Protein AF-A0A1C6BET8-F1 (afdb_monomer_lite)

pLDDT: mean 90.06, std 10.6, range [45.0, 97.56]

Sequence (159 aa):
MCEKAQINKSTFYAHYQDIYHLSDTLETEVVVSIMENLTHPERVLEDTAFFSRELFMGFLAKDSLIGILFSGSRSKCLVQKIEVALKELVFRAYPQYREDKDINIMLTYILYGCYYAFYENRKYGDVPVLSSITELTGKTAQAALKMIKKLKAPQCTQH

Secondary structure (DSSP, 8-state):
-HHHHT--HHHHHHH-SSHHHHHHHHHHHHHHHHHHT-S-GGGGTTSHHHHHHHHHHHHHTTHHHHHHHT-GGGHHHHHHHHHHHHHHHHHHH-GGGTT-HHHHHHHHHHHHHHHHHHHHHGGG-HHHHHHHHHHHHHHHHHHHHHHHHHHHS------

Structure (mmCIF, N/CA/C/O backbone):
data_AF-A0A1C6BET8-F1
#
_entry.id   AF-A0A1C6BET8-F1
#
loop_
_atom_site.group_PDB
_atom_site.id
_atom_site.type_symbol
_atom_site.label_atom_id
_atom_site.label_alt_id
_atom_site.label_comp_id
_atom_site.label_asym_id
_atom_site.label_entity_id
_atom_site.label_seq_id
_atom_site.pdbx_PDB_ins_code
_atom_site.Cartn_x
_atom_site.Cartn_y
_atom_site.Cartn_z
_atom_site.occupancy
_atom_site.B_iso_or_equiv
_atom_site.auth_seq_id
_atom_site.auth_comp_id
_atom_site.auth_asym_id
_atom_site.auth_atom_id
_atom_site.pdbx_PDB_model_num
ATOM 1 N N . MET A 1 1 ? -20.491 -0.021 24.750 1.00 59.00 1 MET A N 1
ATOM 2 C CA . MET A 1 1 ? -20.429 0.024 23.271 1.00 59.00 1 MET A CA 1
ATOM 3 C C . MET A 1 1 ? -21.747 -0.428 22.646 1.00 59.00 1 MET A C 1
ATOM 5 O O . MET A 1 1 ? -22.354 0.381 21.964 1.00 59.00 1 MET A O 1
ATOM 9 N N . CYS A 1 2 ? -22.244 -1.636 22.944 1.00 61.03 2 CYS A N 1
ATOM 10 C CA . CYS A 1 2 ? -23.505 -2.160 22.391 1.00 61.03 2 CYS A CA 1
ATOM 11 C C . CYS A 1 2 ? -24.744 -1.286 22.692 1.00 61.03 2 CYS A C 1
ATOM 13 O O . CYS A 1 2 ? -25.551 -1.064 21.800 1.00 61.03 2 CYS A O 1
ATOM 15 N N . GLU A 1 3 ? -24.849 -0.696 23.892 1.00 60.06 3 GLU A N 1
ATOM 16 C CA . GLU A 1 3 ? -25.926 0.260 24.234 1.00 60.06 3 GLU A CA 1
ATOM 17 C C . GLU A 1 3 ? -25.898 1.540 23.388 1.00 60.06 3 GLU A C 1
ATOM 19 O O . GLU A 1 3 ? -26.946 2.045 23.004 1.00 60.06 3 GLU A O 1
ATOM 24 N N . LYS A 1 4 ? -24.701 2.048 23.056 1.00 69.75 4 LYS A N 1
ATOM 25 C CA . LYS A 1 4 ? -24.540 3.236 22.199 1.00 69.75 4 LYS A CA 1
ATOM 26 C C . LYS A 1 4 ? -24.783 2.921 20.720 1.00 69.75 4 LYS A C 1
ATOM 28 O O . LYS A 1 4 ? -25.219 3.797 19.989 1.00 69.75 4 LYS A O 1
ATOM 33 N N . ALA A 1 5 ? -24.505 1.687 20.299 1.00 66.44 5 ALA A N 1
ATOM 34 C CA . ALA A 1 5 ? -24.747 1.203 18.941 1.00 66.44 5 ALA A CA 1
ATOM 35 C C . ALA A 1 5 ? -26.179 0.671 18.727 1.00 66.44 5 ALA A C 1
ATOM 37 O O . ALA A 1 5 ? -26.511 0.289 17.614 1.00 66.44 5 ALA A O 1
ATOM 38 N N . GLN A 1 6 ? -27.010 0.619 19.779 1.00 68.75 6 GLN A N 1
ATOM 39 C CA . GLN A 1 6 ? -28.338 -0.015 19.782 1.00 68.75 6 GLN A CA 1
ATOM 40 C C . GLN A 1 6 ? -28.352 -1.471 19.269 1.00 68.75 6 GLN A C 1
ATOM 42 O O . GLN A 1 6 ? -29.320 -1.921 18.664 1.00 68.75 6 GLN A O 1
ATOM 47 N N . ILE A 1 7 ? -27.290 -2.238 19.545 1.00 69.31 7 ILE A N 1
ATOM 48 C CA . ILE A 1 7 ? -27.173 -3.656 19.163 1.00 69.31 7 ILE A CA 1
ATOM 49 C C . ILE A 1 7 ? -27.271 -4.525 20.422 1.00 69.31 7 ILE A C 1
ATOM 51 O O . ILE A 1 7 ? -26.638 -4.236 21.440 1.00 69.31 7 ILE A O 1
ATOM 55 N N . ASN A 1 8 ? -28.045 -5.614 20.374 1.00 74.00 8 ASN A N 1
ATOM 56 C CA . ASN A 1 8 ? -28.107 -6.586 21.469 1.00 74.00 8 ASN A CA 1
ATOM 57 C C . ASN A 1 8 ? -26.754 -7.317 21.614 1.00 74.00 8 ASN A C 1
ATOM 59 O O . ASN A 1 8 ? -26.137 -7.695 20.620 1.00 74.00 8 ASN A O 1
ATOM 63 N N . LYS A 1 9 ? -26.299 -7.566 22.851 1.00 71.69 9 LYS A N 1
ATOM 64 C CA . LYS A 1 9 ? -25.068 -8.332 23.129 1.00 71.69 9 LYS A CA 1
ATOM 65 C C . LYS A 1 9 ? -25.054 -9.701 22.436 1.00 71.69 9 LYS A C 1
ATOM 67 O O . LYS A 1 9 ? -24.008 -10.111 21.955 1.00 71.69 9 LYS A O 1
ATOM 72 N N . SER A 1 10 ? -26.198 -10.380 22.359 1.00 75.06 10 SER A N 1
ATOM 73 C CA . SER A 1 10 ? -26.326 -11.667 21.656 1.00 75.06 10 SER A CA 1
ATOM 74 C C . SER A 1 10 ? -26.044 -11.544 20.155 1.00 75.06 10 SER A C 1
ATOM 76 O O . SER A 1 10 ? -25.316 -12.364 19.609 1.00 75.06 10 SER A O 1
ATOM 78 N N . THR A 1 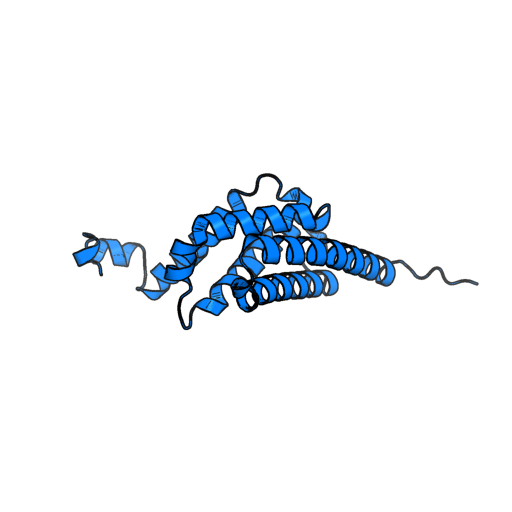11 ? -26.528 -10.482 19.506 1.00 75.62 11 THR A N 1
ATOM 79 C CA . THR A 1 11 ? -26.217 -10.173 18.102 1.00 75.62 11 THR A CA 1
ATOM 80 C C . THR A 1 11 ? -24.744 -9.810 17.918 1.00 75.62 11 THR A C 1
ATOM 82 O O . THR A 1 11 ? -24.124 -10.256 16.964 1.00 75.62 11 THR A O 1
ATOM 85 N N . PHE A 1 12 ? -24.151 -9.050 18.844 1.00 79.12 12 PHE A N 1
ATOM 86 C CA . PHE A 1 12 ? -22.725 -8.717 18.786 1.00 79.12 12 PHE A CA 1
ATOM 87 C C . PHE A 1 12 ? -21.845 -9.974 18.846 1.00 79.12 12 PHE A C 1
ATOM 89 O O . PHE A 1 12 ? -21.022 -10.185 17.960 1.00 79.12 12 PHE A O 1
ATOM 96 N N . TYR A 1 13 ? -22.060 -10.838 19.843 1.00 81.19 13 TYR A N 1
ATOM 97 C CA . TYR A 1 13 ? -21.250 -12.045 20.033 1.00 81.19 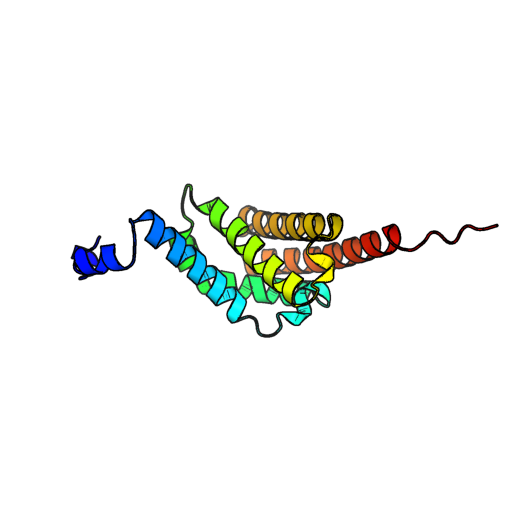13 TYR A CA 1
ATOM 98 C C . TYR A 1 13 ? -21.556 -13.174 19.039 1.00 81.19 13 TYR A C 1
ATOM 100 O O . TYR A 1 13 ? -20.777 -14.116 18.936 1.00 81.19 13 TYR A O 1
ATOM 108 N N . ALA A 1 14 ? -22.648 -13.077 18.274 1.00 82.00 14 ALA A N 1
ATOM 109 C CA . ALA A 1 14 ? -22.888 -13.961 17.135 1.00 82.00 14 ALA A CA 1
ATOM 110 C C . ALA A 1 14 ? -21.922 -13.691 15.965 1.00 82.00 14 ALA A C 1
ATOM 112 O O . ALA A 1 14 ? -21.656 -14.597 15.180 1.00 82.00 14 ALA A O 1
ATOM 113 N N . HIS A 1 15 ? -21.397 -12.465 15.851 1.00 80.56 15 HIS A N 1
ATOM 114 C CA . HIS A 1 15 ? -20.554 -12.038 14.728 1.00 80.56 15 HIS A CA 1
ATOM 115 C C . HIS A 1 15 ? -19.118 -11.684 15.133 1.00 80.56 15 HIS A C 1
ATOM 117 O O . HIS A 1 15 ? -18.205 -11.817 14.321 1.00 80.56 15 HIS A O 1
ATOM 123 N N . TYR A 1 16 ? -18.893 -11.267 16.381 1.00 87.38 16 TYR A N 1
ATOM 124 C CA . TYR A 1 16 ? -17.584 -10.838 16.862 1.00 87.38 16 TYR A CA 1
ATOM 125 C C . TYR A 1 16 ? -17.249 -11.497 18.192 1.00 87.38 16 TYR A C 1
ATOM 127 O O . TYR A 1 16 ? -18.021 -11.421 19.145 1.00 87.38 16 TYR A O 1
ATOM 135 N N . GLN A 1 17 ? -16.068 -12.114 18.266 1.00 86.00 17 GLN A N 1
ATOM 136 C CA . GLN A 1 17 ? -15.598 -12.749 19.499 1.00 86.00 17 GLN A CA 1
ATOM 137 C C . GLN A 1 17 ? -15.436 -11.721 20.625 1.00 86.00 17 GLN A C 1
ATOM 139 O O . GLN A 1 17 ? -15.841 -11.965 21.760 1.00 86.00 17 GLN A O 1
ATOM 144 N N . ASP A 1 18 ? -14.888 -10.552 20.296 1.00 86.75 18 ASP A N 1
ATOM 145 C CA . ASP A 1 18 ? -14.719 -9.428 21.205 1.00 86.75 18 ASP A CA 1
ATOM 146 C C . ASP A 1 18 ? -14.570 -8.098 20.436 1.00 86.75 18 ASP A C 1
ATOM 148 O O . ASP A 1 18 ? -14.761 -8.012 19.218 1.00 86.75 18 ASP A O 1
ATOM 152 N N . ILE A 1 19 ? -14.238 -7.035 21.171 1.00 84.38 19 ILE A N 1
ATOM 153 C CA . ILE A 1 19 ? -13.996 -5.704 20.610 1.00 84.38 19 ILE A CA 1
ATOM 154 C C . ILE A 1 19 ? -12.782 -5.652 19.676 1.00 84.38 19 ILE A C 1
ATOM 156 O O . ILE A 1 19 ? -12.784 -4.878 18.723 1.00 84.38 19 ILE A O 1
ATOM 160 N N . TYR A 1 20 ? -11.762 -6.472 19.922 1.00 86.56 20 TYR A N 1
ATOM 161 C CA . TYR A 1 20 ? -10.553 -6.505 19.108 1.00 86.56 20 TYR A CA 1
ATOM 162 C C . TYR A 1 20 ? -10.813 -7.208 17.779 1.00 86.56 20 TYR A C 1
ATOM 164 O O . TYR A 1 20 ? -10.336 -6.738 16.752 1.00 86.56 20 TYR A O 1
ATOM 172 N N . HIS A 1 21 ? -11.629 -8.264 17.780 1.00 88.94 21 HIS A N 1
ATOM 173 C CA . HIS A 1 21 ? -12.096 -8.926 16.568 1.00 88.94 21 HIS A CA 1
ATOM 174 C C . HIS A 1 21 ? -12.932 -7.977 15.698 1.00 88.94 21 HIS A C 1
ATOM 176 O O . HIS A 1 21 ? -12.754 -7.936 14.483 1.00 88.94 21 HIS A O 1
ATOM 182 N N . LEU A 1 22 ? -13.806 -7.164 16.307 1.00 89.25 22 LEU A N 1
ATOM 183 C CA . LEU A 1 22 ? -14.524 -6.114 15.577 1.00 89.25 22 LEU A CA 1
ATOM 184 C C . LEU A 1 22 ? -13.559 -5.078 14.982 1.00 89.25 22 LEU A C 1
ATOM 186 O O . LEU A 1 22 ? -13.663 -4.772 13.797 1.00 89.25 22 LEU A O 1
ATOM 190 N N . SER A 1 23 ? -12.623 -4.549 15.776 1.00 90.00 23 SER A N 1
ATOM 191 C CA . SER A 1 23 ? -11.619 -3.596 15.285 1.00 90.00 23 SER A CA 1
ATOM 192 C C . SER A 1 23 ? -10.821 -4.165 14.115 1.00 90.00 23 SER A C 1
ATOM 194 O O . SER A 1 23 ? -10.743 -3.517 13.078 1.00 90.00 23 SER A O 1
ATOM 196 N N . ASP A 1 24 ? -10.305 -5.389 14.235 1.00 92.69 24 ASP A N 1
ATOM 197 C CA . ASP A 1 24 ? -9.533 -6.040 13.174 1.00 92.69 24 ASP A CA 1
ATOM 198 C C . ASP A 1 24 ? -10.363 -6.264 11.899 1.00 92.69 24 ASP A C 1
ATOM 200 O O . ASP A 1 24 ? -9.859 -6.067 10.788 1.00 92.69 24 ASP A O 1
ATOM 204 N N . THR A 1 25 ? -11.651 -6.598 12.051 1.00 93.31 25 THR A N 1
ATOM 205 C CA . THR A 1 25 ? -12.588 -6.722 10.924 1.00 93.31 25 THR A CA 1
ATOM 206 C C . THR A 1 25 ? -12.740 -5.382 10.206 1.00 93.31 25 THR A C 1
ATOM 208 O O . THR A 1 25 ? -12.488 -5.302 9.006 1.00 93.31 25 THR A O 1
ATOM 211 N N . LEU A 1 26 ? -13.061 -4.308 10.935 1.00 94.38 26 LEU A N 1
ATOM 212 C CA . LEU A 1 26 ? -13.252 -2.969 10.361 1.00 94.38 26 LEU A CA 1
ATOM 213 C C . LEU A 1 26 ? -11.968 -2.416 9.724 1.00 94.38 26 LEU A C 1
ATOM 215 O O . LEU A 1 26 ? -12.006 -1.814 8.650 1.00 94.38 26 LEU A O 1
ATOM 219 N N . GLU A 1 27 ? -10.821 -2.636 10.369 1.00 96.31 27 GLU A N 1
ATOM 220 C CA . GLU A 1 27 ? -9.499 -2.307 9.831 1.00 96.31 27 GLU A CA 1
ATOM 221 C C . GLU A 1 27 ? -9.230 -3.038 8.506 1.00 96.31 27 GLU A C 1
ATOM 223 O O . GLU A 1 27 ? -8.680 -2.461 7.568 1.00 96.31 27 GLU A O 1
ATOM 228 N N . THR A 1 28 ? -9.616 -4.310 8.404 1.00 96.00 28 THR A N 1
ATOM 229 C CA . THR A 1 28 ? -9.462 -5.089 7.169 1.00 96.00 28 THR A CA 1
ATOM 230 C C . THR A 1 28 ? -10.411 -4.594 6.083 1.00 96.00 28 THR A C 1
ATOM 232 O O . THR A 1 28 ? -9.977 -4.352 4.958 1.00 96.00 28 THR A O 1
ATOM 235 N N . GLU A 1 29 ? -11.684 -4.381 6.416 1.00 95.62 29 GLU A N 1
ATOM 236 C CA . GLU A 1 29 ? -12.714 -3.921 5.481 1.00 95.62 29 GLU A CA 1
ATOM 237 C C . GLU A 1 29 ? -12.369 -2.569 4.854 1.00 95.62 29 GLU A C 1
ATOM 239 O O . GLU A 1 29 ? -12.541 -2.386 3.647 1.00 95.62 29 GLU A O 1
ATOM 244 N N . VAL A 1 30 ? -11.838 -1.618 5.635 1.00 97.19 30 VAL A N 1
ATOM 245 C CA 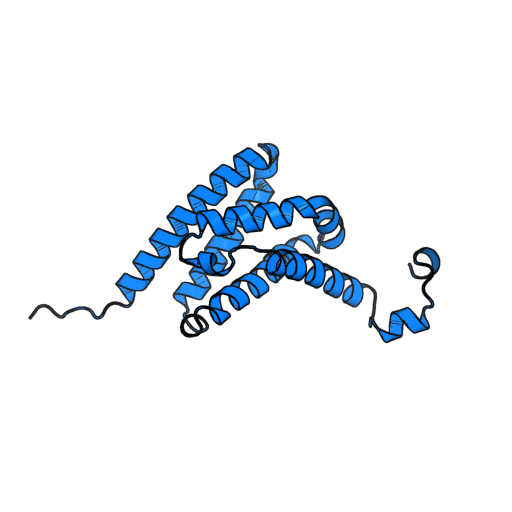. VAL A 1 30 ? -11.477 -0.306 5.083 1.00 97.19 30 VAL A CA 1
ATOM 246 C C . VAL A 1 30 ? -10.359 -0.420 4.044 1.00 97.19 30 VAL A C 1
ATOM 248 O O . VAL A 1 30 ? -10.459 0.230 2.998 1.00 97.19 30 VAL A O 1
ATOM 251 N N . VAL A 1 31 ? -9.351 -1.269 4.293 1.00 97.38 31 VAL A N 1
ATOM 252 C CA . VAL A 1 31 ? -8.240 -1.529 3.364 1.00 97.38 31 VAL A CA 1
ATOM 253 C C . VAL A 1 31 ? -8.746 -2.264 2.127 1.00 97.38 31 VAL A C 1
ATOM 255 O O . VAL A 1 31 ? -8.504 -1.796 1.018 1.00 97.38 31 VAL A O 1
ATOM 258 N N . VAL A 1 32 ? -9.497 -3.357 2.295 1.00 95.69 32 VAL A N 1
ATOM 259 C CA . VAL A 1 32 ? -10.083 -4.125 1.181 1.00 95.69 32 VAL A CA 1
ATOM 260 C C . VAL A 1 32 ? -10.919 -3.219 0.289 1.00 95.69 32 VAL A C 1
ATOM 262 O O . VAL A 1 32 ? -10.697 -3.167 -0.915 1.00 95.69 32 VAL A O 1
ATOM 265 N N . SER A 1 33 ? -11.792 -2.407 0.879 1.00 96.50 33 SER A N 1
ATOM 266 C CA . SER A 1 33 ? -12.630 -1.487 0.120 1.00 96.50 33 SER A CA 1
ATOM 267 C C . SER A 1 33 ? -11.820 -0.412 -0.620 1.00 96.50 33 SER A C 1
ATOM 269 O O . SER A 1 33 ? -12.273 0.076 -1.647 1.00 96.50 33 SER A O 1
ATOM 271 N N . ILE A 1 34 ? -10.641 0.003 -0.143 1.00 96.31 34 ILE A N 1
ATOM 272 C CA . ILE A 1 34 ? -9.765 0.889 -0.936 1.00 96.31 34 ILE A CA 1
ATOM 273 C C . ILE A 1 34 ? -9.189 0.128 -2.133 1.00 96.31 34 ILE A C 1
ATOM 275 O O . ILE A 1 34 ? -9.222 0.637 -3.249 1.00 96.31 34 ILE A O 1
ATOM 279 N N . MET A 1 35 ? -8.708 -1.095 -1.908 1.00 94.88 35 MET A N 1
ATOM 280 C CA . MET A 1 35 ? -8.080 -1.927 -2.938 1.00 94.88 35 MET A CA 1
ATOM 281 C C . MET A 1 35 ? -9.064 -2.353 -4.039 1.00 94.88 35 MET A C 1
ATOM 283 O O . MET A 1 35 ? -8.693 -2.389 -5.207 1.00 94.88 35 MET A O 1
ATOM 287 N N . GLU A 1 36 ? -10.317 -2.646 -3.687 1.00 93.38 36 GLU A N 1
ATOM 288 C CA . GLU A 1 36 ? -11.376 -3.023 -4.636 1.00 93.38 36 GLU A CA 1
ATOM 289 C C . GLU A 1 36 ? -11.892 -1.846 -5.472 1.00 93.38 36 GLU A C 1
ATOM 291 O O . GLU A 1 36 ? -12.446 -2.057 -6.547 1.00 93.38 36 GLU A O 1
ATOM 296 N N . ASN A 1 37 ? -11.695 -0.610 -5.004 1.00 94.19 37 ASN A N 1
ATOM 297 C CA . ASN A 1 37 ? -12.101 0.603 -5.718 1.00 94.19 37 ASN A CA 1
ATOM 298 C C . ASN A 1 37 ? -11.004 1.167 -6.637 1.00 94.19 37 ASN A C 1
ATOM 300 O O . ASN A 1 37 ? -11.201 2.227 -7.234 1.00 94.19 37 ASN A O 1
ATOM 304 N N . LEU A 1 38 ? -9.858 0.489 -6.756 1.00 94.25 38 LEU A N 1
ATOM 305 C CA . LEU A 1 38 ? -8.838 0.842 -7.741 1.00 94.25 38 LEU A CA 1
ATOM 306 C C . LEU A 1 38 ? -9.389 0.598 -9.152 1.00 94.25 38 LEU A C 1
ATOM 308 O O . LEU A 1 38 ? -9.847 -0.494 -9.478 1.00 94.25 38 LEU A O 1
ATOM 312 N N . THR A 1 39 ? -9.320 1.619 -9.997 1.00 92.56 39 THR A N 1
ATOM 313 C CA . THR A 1 39 ? -9.726 1.588 -11.404 1.00 92.56 39 THR A CA 1
ATOM 314 C C . THR A 1 39 ? -8.721 0.854 -12.282 1.00 92.56 39 THR A C 1
ATOM 316 O O . THR A 1 39 ? -9.136 0.212 -13.245 1.00 92.56 39 THR A O 1
ATOM 319 N N . HIS A 1 40 ? -7.426 0.910 -11.943 1.00 91.81 40 HIS A N 1
ATOM 320 C CA . HIS A 1 40 ? -6.357 0.292 -12.733 1.00 91.81 40 HIS A CA 1
ATOM 321 C C . HIS A 1 40 ? -5.373 -0.544 -11.891 1.00 91.81 40 HIS A C 1
ATOM 323 O O . HIS A 1 40 ? -4.166 -0.263 -11.873 1.00 91.81 40 HIS A O 1
ATOM 329 N N . PRO A 1 41 ? -5.844 -1.592 -11.185 1.00 90.56 41 PRO A N 1
ATOM 330 C CA . PRO A 1 41 ? -4.981 -2.450 -10.372 1.00 90.56 41 PRO A CA 1
ATOM 331 C C . PRO A 1 41 ? -3.897 -3.167 -11.194 1.00 90.56 41 PRO A C 1
ATOM 333 O O . PRO A 1 41 ? -2.813 -3.441 -10.680 1.00 90.56 41 PRO A O 1
ATOM 336 N N . GLU A 1 42 ? -4.136 -3.423 -12.482 1.00 88.88 42 GLU A N 1
ATOM 337 C CA . GLU A 1 42 ? -3.177 -4.034 -13.409 1.00 88.88 42 GLU A CA 1
ATOM 338 C C . GLU A 1 42 ? -1.888 -3.214 -13.571 1.00 88.88 42 GLU A C 1
ATOM 340 O O . GLU A 1 42 ? -0.822 -3.766 -13.840 1.00 88.88 42 GLU A O 1
ATOM 345 N N . ARG A 1 43 ? -1.945 -1.899 -13.319 1.00 91.50 43 ARG A N 1
ATOM 346 C CA . ARG A 1 43 ? -0.796 -0.998 -13.471 1.00 91.50 43 ARG A CA 1
ATOM 347 C C . ARG A 1 43 ? 0.226 -1.093 -12.345 1.00 91.50 43 ARG A C 1
ATOM 349 O O . ARG A 1 43 ? 1.256 -0.430 -12.423 1.00 91.50 43 ARG A O 1
ATOM 356 N N . VAL A 1 44 ? -0.004 -1.917 -11.321 1.00 93.19 44 VAL A N 1
ATOM 357 C CA . VAL A 1 44 ? 0.844 -2.011 -10.118 1.00 93.19 44 VAL A CA 1
ATOM 358 C C . VAL A 1 44 ? 2.349 -2.139 -10.412 1.00 93.19 44 VAL A C 1
ATOM 360 O O . VAL A 1 44 ? 3.161 -1.488 -9.749 1.00 93.19 44 VAL A O 1
ATOM 363 N N . LEU A 1 45 ? 2.739 -2.909 -11.436 1.00 90.62 45 LEU A N 1
ATOM 364 C CA . LEU A 1 45 ? 4.141 -3.055 -11.865 1.00 90.62 45 LEU A CA 1
ATOM 365 C C . LEU A 1 45 ? 4.464 -2.364 -13.200 1.00 90.62 45 LEU A C 1
ATOM 367 O O . LEU A 1 45 ? 5.637 -2.114 -13.480 1.00 90.62 45 LEU A O 1
ATOM 371 N N . GLU A 1 46 ? 3.457 -2.079 -14.026 1.00 90.00 46 GLU A N 1
ATOM 372 C CA . GLU A 1 46 ? 3.629 -1.484 -15.360 1.00 90.00 46 GLU A CA 1
ATOM 373 C C . GLU A 1 46 ? 3.764 0.042 -15.294 1.00 90.00 46 GLU A C 1
ATOM 375 O O . GLU A 1 46 ? 4.637 0.621 -15.942 1.00 90.00 46 GLU A O 1
ATOM 380 N N . ASP A 1 47 ? 2.943 0.675 -14.456 1.00 93.44 47 ASP A N 1
ATOM 381 C CA . ASP A 1 47 ? 2.948 2.106 -14.163 1.00 93.44 47 ASP A CA 1
ATOM 382 C C . ASP A 1 47 ? 2.727 2.321 -12.658 1.00 93.44 47 ASP A C 1
ATOM 384 O O . ASP A 1 47 ? 1.679 2.767 -12.180 1.00 93.44 47 ASP A O 1
ATOM 388 N N . THR A 1 48 ? 3.756 1.973 -11.882 1.00 93.38 48 THR A N 1
ATOM 389 C CA . THR A 1 48 ? 3.727 2.069 -10.418 1.00 93.38 48 THR A CA 1
ATOM 390 C C . THR A 1 48 ? 3.506 3.507 -9.928 1.00 93.38 48 THR A C 1
ATOM 392 O O . THR A 1 48 ? 2.968 3.708 -8.839 1.00 93.38 48 THR A O 1
ATOM 395 N N . ALA A 1 49 ? 3.882 4.527 -10.708 1.00 93.69 49 ALA A N 1
ATOM 396 C CA . ALA A 1 49 ? 3.628 5.924 -10.351 1.00 93.69 49 ALA A CA 1
ATOM 397 C C . ALA A 1 49 ? 2.125 6.237 -10.390 1.00 93.69 49 ALA A C 1
ATOM 399 O O . ALA A 1 49 ? 1.586 6.775 -9.421 1.00 93.69 49 ALA A O 1
ATOM 400 N N . PHE A 1 50 ? 1.437 5.846 -11.468 1.00 94.25 50 PHE A N 1
ATOM 401 C CA . PHE A 1 50 ? -0.015 5.977 -11.561 1.00 94.25 50 PHE A CA 1
ATOM 402 C C . PHE A 1 50 ? -0.720 5.180 -10.462 1.00 94.25 50 PHE A C 1
ATOM 404 O O . PHE A 1 50 ? -1.527 5.740 -9.719 1.00 94.25 50 PHE A O 1
ATOM 411 N N . PHE A 1 51 ? -0.365 3.900 -10.318 1.00 95.50 51 PHE A N 1
ATOM 412 C CA . PHE A 1 51 ? -0.960 3.018 -9.315 1.00 95.50 51 PHE A CA 1
ATOM 413 C C . PHE A 1 51 ? -0.789 3.573 -7.895 1.00 95.50 51 PHE A C 1
ATOM 415 O O . PHE A 1 51 ? -1.746 3.632 -7.128 1.00 95.50 51 PHE A O 1
ATOM 422 N N . SER A 1 52 ? 0.418 4.023 -7.534 1.00 94.19 52 SER A N 1
ATOM 423 C CA . SER A 1 52 ? 0.669 4.575 -6.198 1.00 94.19 52 SER A CA 1
ATOM 424 C C . SER A 1 52 ? -0.129 5.852 -5.951 1.00 94.19 52 SER A C 1
ATOM 426 O O . SER A 1 52 ? -0.694 6.002 -4.870 1.00 94.19 52 SER A O 1
ATOM 428 N N . ARG A 1 53 ? -0.247 6.747 -6.943 1.00 94.44 53 ARG A N 1
ATOM 429 C CA . ARG A 1 53 ? -1.099 7.939 -6.836 1.00 94.44 53 ARG A CA 1
ATOM 430 C C . ARG A 1 53 ? -2.551 7.557 -6.575 1.00 94.44 53 ARG A C 1
ATOM 432 O O . ARG A 1 53 ? -3.162 8.126 -5.676 1.00 94.44 53 ARG A O 1
ATOM 439 N N . GLU A 1 54 ? -3.091 6.628 -7.352 1.00 95.12 54 GLU A N 1
ATOM 440 C CA . GLU A 1 54 ? -4.464 6.160 -7.190 1.00 95.12 54 GLU A CA 1
ATOM 441 C C . GLU A 1 54 ? -4.693 5.562 -5.797 1.00 95.12 54 GLU A C 1
ATOM 443 O O . GLU A 1 54 ? -5.616 5.966 -5.086 1.00 95.12 54 GLU A O 1
ATOM 448 N N . LEU A 1 55 ? -3.791 4.678 -5.370 1.00 95.38 55 LEU A N 1
ATOM 449 C CA . LEU A 1 55 ? -3.828 4.053 -4.056 1.00 95.38 55 LEU A CA 1
ATOM 450 C C . LEU A 1 55 ? -3.824 5.100 -2.934 1.00 95.38 55 LEU A C 1
ATOM 452 O O . LEU A 1 55 ? -4.670 5.056 -2.041 1.00 95.38 55 LEU A O 1
ATOM 456 N N . PHE A 1 56 ? -2.917 6.080 -2.997 1.00 94.50 56 PHE A N 1
ATOM 457 C CA . PHE A 1 56 ? -2.866 7.165 -2.018 1.00 94.50 56 PHE A CA 1
ATOM 458 C C . PHE A 1 56 ? -4.150 7.999 -1.997 1.00 94.50 56 PHE A C 1
ATOM 460 O O . PHE A 1 56 ? -4.606 8.357 -0.914 1.00 94.50 56 PHE A O 1
ATOM 467 N N . MET A 1 57 ? -4.755 8.290 -3.152 1.00 93.38 57 MET A N 1
ATOM 468 C CA . MET A 1 57 ? -6.031 9.014 -3.198 1.00 93.38 57 MET A CA 1
ATOM 469 C C . MET A 1 57 ? -7.157 8.218 -2.536 1.00 93.38 57 MET A C 1
ATOM 471 O O . MET A 1 57 ? -7.957 8.799 -1.804 1.00 93.38 57 MET A O 1
ATOM 475 N N . GLY A 1 58 ? -7.180 6.894 -2.711 1.00 95.38 58 GLY A N 1
ATOM 476 C CA . GLY A 1 58 ? -8.106 6.012 -2.000 1.00 95.38 58 GLY A CA 1
ATOM 477 C C . GLY A 1 58 ? -7.937 6.070 -0.476 1.00 95.38 58 GLY A C 1
ATOM 478 O O . GLY A 1 58 ? -8.931 6.144 0.249 1.00 95.38 58 GLY A O 1
ATOM 479 N N . PHE A 1 59 ? -6.695 6.113 0.021 1.00 94.50 59 PHE A N 1
ATOM 480 C CA . PHE A 1 59 ? -6.419 6.302 1.452 1.00 94.50 59 PHE A CA 1
ATOM 481 C C . PHE A 1 59 ? -6.806 7.699 1.947 1.00 94.50 59 PHE A C 1
ATOM 483 O O . PHE A 1 59 ? -7.471 7.808 2.975 1.00 94.50 59 PHE A O 1
ATOM 490 N N . LEU A 1 60 ? -6.471 8.762 1.210 1.00 93.31 60 LEU A N 1
ATOM 491 C CA . LEU A 1 60 ? -6.841 10.135 1.573 1.00 93.31 60 LEU A CA 1
ATOM 492 C C . LEU A 1 60 ? -8.360 10.331 1.631 1.00 93.31 60 LEU A C 1
ATOM 494 O O . LEU A 1 60 ? -8.862 10.986 2.543 1.00 93.31 60 LEU A O 1
ATOM 498 N N . ALA A 1 61 ? -9.111 9.705 0.721 1.00 95.19 61 ALA A N 1
ATOM 499 C CA . ALA A 1 61 ? -10.573 9.742 0.730 1.00 95.19 61 ALA A CA 1
ATOM 500 C C . ALA A 1 61 ? -11.190 9.122 2.000 1.00 95.19 61 ALA A C 1
ATOM 502 O O . ALA A 1 61 ? -12.336 9.420 2.335 1.00 95.19 61 ALA A O 1
ATOM 503 N N . LYS A 1 62 ? -10.439 8.279 2.723 1.00 95.31 62 LYS A N 1
ATOM 504 C CA . LYS A 1 62 ? -10.864 7.633 3.974 1.00 95.31 62 LYS A CA 1
ATOM 505 C C . LYS A 1 62 ? -10.027 8.044 5.194 1.00 95.31 62 LYS A C 1
ATOM 507 O O . LYS A 1 62 ? -10.121 7.379 6.225 1.00 95.31 62 LYS A O 1
ATOM 512 N N . ASP A 1 63 ? -9.248 9.128 5.114 1.00 93.56 63 ASP A N 1
ATOM 513 C CA . ASP A 1 63 ? -8.242 9.514 6.125 1.00 93.56 63 ASP A CA 1
ATOM 514 C C . ASP A 1 63 ? -8.830 9.622 7.543 1.00 93.56 63 ASP A C 1
ATOM 516 O O . ASP A 1 63 ? -8.260 9.104 8.500 1.00 93.56 63 ASP A O 1
ATOM 520 N N . SER A 1 64 ? -10.030 10.199 7.686 1.00 94.62 64 SER A N 1
ATOM 521 C CA . SER A 1 64 ? -10.705 10.305 8.988 1.00 94.62 64 SER A CA 1
ATOM 522 C C . SER A 1 64 ? -11.053 8.938 9.591 1.00 94.62 64 SER A C 1
ATOM 524 O O . SER A 1 64 ? -10.784 8.701 10.768 1.00 94.62 64 SER A O 1
ATOM 526 N N . LEU A 1 65 ? -11.609 8.020 8.793 1.00 95.31 65 LEU A N 1
ATOM 527 C CA . LEU A 1 65 ? -11.950 6.670 9.248 1.00 95.31 65 LEU A CA 1
ATOM 528 C C . LEU A 1 65 ? -10.687 5.876 9.598 1.00 95.31 65 LEU A C 1
ATOM 530 O O . LEU A 1 65 ? -10.637 5.207 10.629 1.00 95.31 65 LEU A O 1
ATOM 534 N N . ILE A 1 66 ? -9.650 5.995 8.770 1.00 95.44 66 ILE A N 1
ATOM 535 C CA . ILE A 1 66 ? -8.343 5.381 9.009 1.00 95.44 66 ILE A CA 1
ATOM 536 C C . ILE A 1 66 ? -7.736 5.898 10.317 1.00 95.44 66 ILE A C 1
ATOM 538 O O . ILE A 1 66 ? -7.268 5.100 11.126 1.00 95.44 66 ILE A O 1
ATOM 542 N N . GLY A 1 67 ? -7.793 7.209 10.562 1.00 93.44 67 GLY A N 1
ATOM 543 C CA . GLY A 1 67 ? -7.299 7.822 11.793 1.00 93.44 67 GLY A CA 1
ATOM 544 C C . GLY A 1 67 ? -8.011 7.320 13.051 1.00 93.44 67 GLY A C 1
ATOM 545 O O . GLY A 1 67 ? -7.389 7.236 14.106 1.00 93.44 67 GLY A O 1
ATOM 546 N N . ILE A 1 68 ? -9.287 6.933 12.947 1.00 93.62 68 ILE A N 1
ATOM 547 C CA . ILE A 1 68 ? -10.038 6.314 14.048 1.00 93.62 68 ILE A CA 1
ATOM 548 C C . ILE A 1 68 ? -9.585 4.863 14.253 1.00 93.62 68 ILE A C 1
ATOM 550 O O . ILE A 1 68 ? -9.192 4.496 15.363 1.00 93.62 68 ILE A O 1
ATOM 554 N N . LEU A 1 69 ? -9.629 4.053 13.190 1.00 94.81 69 LEU A N 1
ATOM 555 C CA . LEU A 1 69 ? -9.388 2.607 13.252 1.00 94.81 69 LEU A CA 1
ATOM 556 C C . LEU A 1 69 ? -7.939 2.265 13.623 1.00 94.81 69 LEU A C 1
ATOM 558 O O . LEU A 1 69 ? -7.704 1.383 14.439 1.00 94.81 69 LEU A O 1
ATOM 562 N N . PHE A 1 70 ? -6.968 3.008 13.092 1.00 94.25 70 PHE A N 1
ATOM 563 C CA . PHE A 1 70 ? -5.539 2.723 13.250 1.00 94.25 70 PHE A CA 1
ATOM 564 C C . PHE A 1 70 ? -4.841 3.674 14.234 1.00 94.25 70 PHE A C 1
ATOM 566 O O . PHE A 1 70 ? -3.655 3.973 14.100 1.00 94.25 70 PHE A O 1
ATOM 573 N N . SER A 1 71 ? -5.550 4.175 15.245 1.00 89.38 71 SER A N 1
ATOM 574 C CA . SER A 1 71 ? -4.966 5.077 16.246 1.00 89.38 71 SER A CA 1
ATOM 575 C C . SER A 1 71 ? -4.075 4.357 17.274 1.00 89.38 71 SER A C 1
ATOM 577 O O . SER A 1 71 ? -4.192 3.158 17.541 1.00 89.38 71 SER A O 1
ATOM 579 N N . GLY A 1 72 ? -3.142 5.104 17.875 1.00 89.25 72 GLY A N 1
ATOM 580 C CA . GLY A 1 72 ? -2.299 4.619 18.971 1.00 89.25 72 GLY A CA 1
ATOM 581 C C . GLY A 1 72 ? -1.450 3.400 18.593 1.00 89.25 72 GLY A C 1
ATOM 582 O O . GLY A 1 72 ? -0.704 3.417 17.609 1.00 89.25 72 GLY A O 1
ATOM 583 N N . SER A 1 73 ? -1.557 2.325 19.379 1.00 87.12 73 SER A N 1
ATOM 584 C CA . SER A 1 73 ? -0.797 1.084 19.170 1.00 87.12 73 SER A CA 1
ATOM 585 C C . SER A 1 73 ? -1.175 0.327 17.889 1.00 87.12 73 SER A C 1
ATOM 587 O O . SER A 1 73 ? -0.422 -0.552 17.469 1.00 87.12 73 SER A O 1
ATOM 589 N N . ARG A 1 74 ? -2.297 0.680 17.244 1.00 87.81 74 ARG A N 1
ATOM 590 C CA . ARG A 1 74 ? -2.785 0.066 15.997 1.00 87.81 74 ARG A CA 1
ATOM 591 C C . ARG A 1 74 ? -2.246 0.731 14.730 1.00 87.81 74 ARG A C 1
ATOM 593 O O . ARG A 1 74 ? -2.378 0.165 13.654 1.00 87.81 74 ARG A O 1
ATOM 600 N N . SER A 1 75 ? -1.553 1.864 14.840 1.00 86.69 75 SER A N 1
ATOM 601 C CA . SER A 1 75 ? -0.993 2.605 13.691 1.00 86.69 75 SER A CA 1
ATOM 602 C C . SER A 1 75 ? -0.106 1.765 12.768 1.00 86.69 75 SER A C 1
ATOM 604 O O . SER A 1 75 ? -0.120 1.941 11.552 1.00 86.69 75 SER A O 1
ATOM 606 N N . LYS A 1 76 ? 0.632 0.798 13.322 1.00 87.19 76 LYS A N 1
ATOM 607 C CA . LYS A 1 76 ? 1.474 -0.125 12.545 1.00 87.19 76 LYS A CA 1
ATOM 608 C C . LYS A 1 76 ? 0.675 -1.189 11.782 1.00 87.19 76 LYS A C 1
ATOM 610 O O . LYS A 1 76 ? 1.196 -1.744 10.820 1.00 87.19 76 LYS A O 1
ATOM 615 N N . CYS A 1 77 ? -0.566 -1.468 12.183 1.00 93.06 77 CYS A N 1
ATOM 616 C CA . CYS A 1 77 ? -1.413 -2.478 11.545 1.00 93.06 77 CYS A CA 1
ATOM 617 C C . CYS A 1 77 ? -1.876 -2.039 10.150 1.00 93.06 77 CYS A C 1
ATOM 619 O O . CYS A 1 77 ? -2.083 -2.892 9.291 1.00 93.06 77 CYS A O 1
ATOM 621 N N . LEU A 1 78 ? -1.962 -0.728 9.891 1.00 95.25 78 LEU A N 1
ATOM 622 C CA . LEU A 1 78 ? -2.361 -0.205 8.586 1.00 95.25 78 LEU A CA 1
ATOM 623 C C . LEU A 1 78 ? -1.399 -0.660 7.487 1.00 95.25 78 LEU A C 1
ATOM 625 O O . LEU A 1 78 ? -1.809 -1.367 6.572 1.00 95.25 78 LEU A O 1
ATOM 629 N N . VAL A 1 79 ? -0.109 -0.326 7.602 1.00 95.69 79 VAL A N 1
ATOM 630 C CA . VAL A 1 79 ? 0.887 -0.686 6.577 1.00 95.69 79 VAL A CA 1
ATOM 631 C C . VAL A 1 79 ? 1.006 -2.203 6.388 1.00 95.69 79 VAL A C 1
ATOM 633 O O . VAL A 1 79 ? 1.165 -2.660 5.261 1.00 95.69 79 VAL A O 1
ATOM 636 N N . GLN A 1 80 ? 0.827 -2.992 7.453 1.00 96.31 80 GLN A N 1
ATOM 637 C CA . GLN A 1 80 ? 0.821 -4.458 7.383 1.00 96.31 80 GLN A CA 1
ATOM 638 C C . GLN A 1 80 ? -0.370 -4.996 6.578 1.00 96.31 80 GLN A C 1
ATOM 640 O O . GLN A 1 80 ? -0.200 -5.858 5.719 1.00 96.31 80 GLN A O 1
ATOM 645 N N . LYS A 1 81 ? -1.580 -4.474 6.817 1.00 97.56 81 LYS A N 1
ATOM 646 C CA . LYS A 1 81 ? -2.777 -4.874 6.060 1.00 97.56 81 LYS A CA 1
ATOM 647 C C . LYS A 1 81 ? -2.686 -4.438 4.595 1.00 97.56 81 LYS A C 1
ATOM 649 O O . LYS A 1 81 ? -3.067 -5.204 3.712 1.00 97.56 81 LYS A O 1
ATOM 654 N N . ILE A 1 82 ? -2.122 -3.256 4.328 1.00 97.12 82 ILE A N 1
ATOM 655 C CA . ILE A 1 82 ? -1.832 -2.800 2.960 1.00 97.12 82 ILE A CA 1
ATOM 656 C C . ILE A 1 82 ? -0.839 -3.746 2.282 1.00 97.12 82 ILE A C 1
ATOM 658 O O . ILE A 1 82 ? -1.046 -4.102 1.128 1.00 97.12 82 ILE A O 1
ATOM 662 N N . GLU A 1 83 ? 0.209 -4.185 2.984 1.00 97.44 83 GLU A N 1
ATOM 663 C CA . GLU A 1 83 ? 1.207 -5.104 2.429 1.00 97.44 83 GLU A CA 1
ATOM 664 C C . GLU A 1 83 ? 0.583 -6.418 1.978 1.00 97.44 83 GLU A C 1
ATOM 666 O O . GLU A 1 83 ? 0.830 -6.852 0.852 1.00 97.44 83 GLU A O 1
ATOM 671 N N . VAL A 1 84 ? -0.248 -7.023 2.829 1.00 97.31 84 VAL A N 1
ATOM 672 C CA . VAL A 1 84 ? -0.955 -8.266 2.501 1.00 97.31 84 VAL A CA 1
ATOM 673 C C . VAL A 1 84 ? -1.824 -8.070 1.259 1.00 97.31 84 VAL A C 1
ATOM 675 O O . VAL A 1 84 ? -1.706 -8.835 0.302 1.00 97.31 84 VAL A O 1
ATOM 678 N N . ALA A 1 85 ? -2.649 -7.021 1.232 1.00 97.12 85 ALA A N 1
ATOM 679 C CA . ALA A 1 85 ? -3.552 -6.777 0.112 1.00 97.12 85 ALA A CA 1
ATOM 680 C C . ALA A 1 85 ? -2.802 -6.452 -1.193 1.00 97.12 85 ALA A C 1
ATOM 682 O O . ALA A 1 85 ? -3.164 -6.951 -2.258 1.00 97.12 85 ALA A O 1
ATOM 683 N N . LEU A 1 86 ? -1.732 -5.654 -1.118 1.00 96.88 86 LEU A N 1
ATOM 684 C CA . LEU A 1 86 ? -0.892 -5.302 -2.261 1.00 96.88 86 LEU A CA 1
ATOM 685 C C . LEU A 1 86 ? -0.179 -6.531 -2.831 1.00 96.88 86 LEU A C 1
ATOM 687 O O . LEU A 1 86 ? -0.174 -6.726 -4.045 1.00 96.88 86 LEU A O 1
ATOM 691 N N . LYS A 1 87 ? 0.410 -7.371 -1.973 1.00 97.00 87 LYS A N 1
ATOM 692 C CA . LYS A 1 87 ? 1.078 -8.605 -2.405 1.00 97.00 87 LYS A CA 1
ATOM 693 C C . LYS A 1 87 ? 0.095 -9.571 -3.046 1.00 97.00 87 LYS A C 1
ATOM 695 O O . LYS A 1 87 ? 0.392 -10.093 -4.114 1.00 97.00 87 LYS A O 1
ATOM 700 N N . GLU A 1 88 ? -1.089 -9.758 -2.467 1.00 96.19 88 GLU A N 1
ATOM 701 C CA . GLU A 1 88 ? -2.116 -10.600 -3.085 1.00 96.19 88 GLU A CA 1
ATOM 702 C C . GLU A 1 88 ? -2.582 -10.057 -4.440 1.00 96.19 88 GLU A C 1
ATOM 704 O O . GLU A 1 88 ? -2.736 -10.835 -5.381 1.00 96.19 88 GLU A O 1
ATOM 709 N N . LEU A 1 89 ? -2.730 -8.736 -4.587 1.00 95.62 89 LEU A N 1
ATOM 710 C CA . LEU A 1 89 ? -3.027 -8.105 -5.876 1.00 95.62 89 LEU A CA 1
ATOM 711 C C . LEU A 1 89 ? -1.926 -8.407 -6.906 1.00 95.62 89 LEU A C 1
ATOM 713 O O . LEU A 1 89 ? -2.222 -8.879 -8.005 1.00 95.62 89 LEU A O 1
ATOM 717 N N . VAL A 1 90 ? -0.656 -8.209 -6.540 1.00 95.38 90 VAL A N 1
ATOM 718 C CA . VAL A 1 90 ? 0.488 -8.475 -7.427 1.00 95.38 90 VAL A CA 1
ATOM 719 C C . VAL A 1 90 ? 0.584 -9.956 -7.786 1.00 95.38 90 VAL A C 1
ATOM 721 O O . VAL A 1 90 ? 0.748 -10.288 -8.955 1.00 95.38 90 VAL A O 1
ATOM 724 N N . PHE A 1 91 ? 0.468 -10.864 -6.820 1.00 95.81 91 PHE A N 1
ATOM 725 C CA . PHE A 1 91 ? 0.642 -12.300 -7.051 1.00 95.81 91 PHE A CA 1
ATOM 726 C C . PHE A 1 91 ? -0.540 -12.942 -7.768 1.00 95.81 91 PHE A C 1
ATOM 728 O O . PHE A 1 91 ? -0.378 -13.995 -8.379 1.00 95.81 91 PHE A O 1
ATOM 735 N N . ARG A 1 92 ? -1.721 -12.323 -7.734 1.00 94.12 92 ARG A N 1
ATOM 736 C CA . ARG A 1 92 ? -2.843 -12.746 -8.576 1.00 94.12 92 ARG A CA 1
ATOM 737 C C . ARG A 1 92 ? -2.581 -12.418 -10.049 1.00 94.12 92 ARG A C 1
ATOM 739 O O . ARG A 1 92 ? -2.887 -13.241 -10.905 1.00 94.12 92 ARG A O 1
ATOM 746 N N . ALA A 1 93 ? -1.983 -11.259 -10.334 1.00 91.81 93 ALA A N 1
ATOM 747 C CA . ALA A 1 93 ? -1.606 -10.850 -11.690 1.00 91.81 93 ALA A CA 1
ATOM 748 C C . ALA A 1 93 ? -0.323 -11.542 -12.194 1.00 91.81 93 ALA A C 1
ATOM 750 O O . ALA A 1 93 ? -0.213 -11.876 -13.371 1.00 91.81 93 ALA A O 1
ATOM 751 N N . TYR A 1 94 ? 0.631 -11.798 -11.296 1.00 93.00 94 TYR A N 1
ATOM 752 C CA . TYR A 1 94 ? 1.933 -12.396 -11.594 1.00 93.00 94 TYR A CA 1
ATOM 753 C C . TYR A 1 94 ? 2.246 -13.546 -10.614 1.00 93.00 94 TYR A C 1
ATOM 755 O O . TYR A 1 94 ? 3.078 -13.384 -9.713 1.00 93.00 94 TYR A O 1
ATOM 763 N N . PRO A 1 95 ? 1.609 -14.725 -10.763 1.00 95.38 95 PRO A N 1
ATOM 764 C CA . PRO A 1 95 ? 1.773 -15.851 -9.835 1.00 95.38 95 PRO A CA 1
ATOM 765 C C . PRO A 1 95 ? 3.222 -16.311 -9.652 1.00 95.38 95 PRO A C 1
ATOM 767 O O . PRO A 1 95 ? 3.606 -16.732 -8.562 1.00 95.38 95 PRO A O 1
ATOM 770 N N . GLN A 1 96 ? 4.052 -16.163 -10.687 1.00 93.25 96 GLN A N 1
ATOM 771 C CA . GLN A 1 96 ? 5.479 -16.487 -10.653 1.00 93.25 96 GLN A CA 1
ATOM 772 C C . GLN A 1 96 ? 6.279 -15.662 -9.634 1.00 93.25 96 GLN A C 1
ATOM 774 O O . GLN A 1 96 ? 7.382 -16.056 -9.270 1.00 93.25 96 GLN A O 1
ATOM 779 N N . TYR A 1 97 ? 5.752 -14.522 -9.176 1.00 94.00 97 TYR A N 1
ATOM 780 C CA . TYR A 1 97 ? 6.424 -13.667 -8.198 1.00 94.00 97 TYR A CA 1
ATOM 781 C C . TYR A 1 97 ? 6.139 -14.039 -6.743 1.00 94.00 97 TYR A C 1
ATOM 783 O O . TYR A 1 97 ? 6.812 -13.510 -5.860 1.00 94.00 97 TYR A O 1
ATOM 791 N N . ARG A 1 98 ? 5.193 -14.949 -6.476 1.00 95.00 98 ARG A N 1
ATOM 792 C CA . ARG A 1 98 ? 4.772 -15.287 -5.107 1.00 95.00 98 ARG A CA 1
ATOM 793 C C . ARG A 1 98 ? 5.939 -15.758 -4.233 1.00 95.00 98 ARG A C 1
ATOM 795 O O . ARG A 1 98 ? 6.144 -15.214 -3.153 1.00 95.00 98 ARG A O 1
ATOM 802 N N . GLU A 1 99 ? 6.758 -16.666 -4.757 1.00 95.50 99 GLU A N 1
ATOM 803 C CA . GLU A 1 99 ? 7.942 -17.216 -4.072 1.00 95.50 99 GLU A C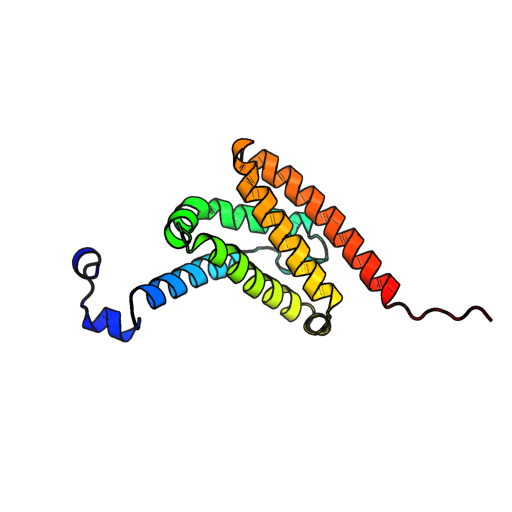A 1
ATOM 804 C C . GLU A 1 99 ? 9.251 -16.503 -4.459 1.00 95.50 99 GLU A C 1
ATOM 806 O O . GLU A 1 99 ? 10.356 -16.934 -4.123 1.00 95.50 99 GLU A O 1
ATOM 811 N N . ASP A 1 100 ? 9.156 -15.393 -5.190 1.00 95.56 100 ASP A N 1
ATOM 812 C CA . ASP A 1 100 ? 10.323 -14.652 -5.642 1.00 95.56 100 ASP A CA 1
ATOM 813 C C . ASP A 1 100 ? 10.840 -13.742 -4.523 1.00 95.56 100 ASP A C 1
ATOM 815 O O . ASP A 1 100 ? 10.264 -12.686 -4.235 1.00 95.56 100 ASP A O 1
ATOM 819 N N . LYS A 1 101 ? 11.944 -14.157 -3.888 1.00 95.69 101 LYS A N 1
ATOM 820 C CA . LYS A 1 101 ? 12.607 -13.427 -2.795 1.00 95.69 101 LYS A CA 1
ATOM 821 C C . LYS A 1 101 ? 12.812 -11.947 -3.115 1.00 95.69 101 LYS A C 1
ATOM 823 O O . LYS A 1 101 ? 12.527 -11.091 -2.281 1.00 95.69 101 LYS A O 1
ATOM 828 N N . ASP A 1 102 ? 13.350 -11.641 -4.292 1.00 95.19 102 ASP A N 1
ATOM 829 C CA . ASP A 1 102 ? 13.778 -10.278 -4.607 1.00 95.19 102 ASP A CA 1
ATOM 830 C C . ASP A 1 102 ? 12.582 -9.377 -4.908 1.00 95.19 102 ASP A C 1
ATOM 832 O O . ASP A 1 102 ? 12.575 -8.215 -4.502 1.00 95.19 102 ASP A O 1
ATOM 836 N N . ILE A 1 103 ? 11.540 -9.918 -5.549 1.00 95.19 103 ILE A N 1
ATOM 837 C CA . ILE A 1 103 ? 10.280 -9.191 -5.741 1.00 95.19 103 ILE A CA 1
ATOM 838 C C . ILE A 1 103 ? 9.598 -8.942 -4.395 1.00 95.19 103 ILE A C 1
ATOM 840 O O . ILE A 1 103 ? 9.171 -7.820 -4.133 1.00 95.19 103 ILE A O 1
ATOM 844 N N . ASN A 1 104 ? 9.550 -9.941 -3.511 1.00 96.38 104 ASN A N 1
ATOM 845 C CA . ASN A 1 104 ? 8.982 -9.782 -2.174 1.00 96.38 104 ASN A CA 1
ATOM 846 C C . ASN A 1 104 ? 9.692 -8.681 -1.373 1.00 96.38 104 ASN A C 1
ATOM 848 O O . ASN A 1 104 ? 9.023 -7.809 -0.819 1.00 96.38 104 ASN A O 1
ATOM 852 N N . ILE A 1 105 ? 11.031 -8.689 -1.356 1.00 95.88 105 ILE A N 1
ATOM 853 C CA . ILE A 1 105 ? 11.837 -7.653 -0.693 1.00 95.88 105 ILE A CA 1
ATOM 854 C C . ILE A 1 105 ? 11.569 -6.281 -1.315 1.00 95.88 105 ILE A C 1
ATOM 856 O O . ILE A 1 105 ? 11.364 -5.313 -0.586 1.00 95.88 105 ILE A O 1
ATOM 860 N N . MET A 1 106 ? 11.542 -6.187 -2.647 1.00 95.56 106 MET A N 1
ATOM 861 C CA . MET A 1 106 ? 11.274 -4.937 -3.359 1.00 95.56 106 MET A CA 1
ATOM 862 C C . MET A 1 106 ? 9.899 -4.360 -2.999 1.00 95.56 106 MET A C 1
ATOM 864 O O . MET A 1 106 ? 9.808 -3.173 -2.690 1.00 95.56 106 MET A O 1
ATOM 868 N N . LEU A 1 107 ? 8.842 -5.180 -3.011 1.00 96.12 107 LEU A N 1
ATOM 869 C CA . LEU A 1 107 ? 7.483 -4.747 -2.670 1.00 96.12 107 LEU A CA 1
ATOM 870 C C . LEU A 1 107 ? 7.414 -4.215 -1.236 1.00 96.12 107 LEU A C 1
ATOM 872 O O . LEU A 1 107 ? 6.909 -3.113 -1.023 1.00 96.12 107 LEU A O 1
ATOM 876 N N . THR A 1 108 ? 7.968 -4.953 -0.268 1.00 97.00 108 THR A N 1
ATOM 877 C CA . THR A 1 108 ? 8.009 -4.525 1.139 1.00 97.00 108 THR A CA 1
ATOM 878 C C . THR A 1 108 ? 8.804 -3.230 1.299 1.00 97.00 108 THR A C 1
ATOM 880 O O . THR A 1 108 ? 8.322 -2.289 1.926 1.00 97.00 108 THR A O 1
ATOM 883 N N . TYR A 1 109 ? 9.996 -3.150 0.698 1.00 96.38 109 TYR A N 1
ATOM 884 C CA . TYR A 1 109 ? 10.869 -1.979 0.785 1.00 96.38 109 TYR A CA 1
ATOM 885 C C . TYR A 1 109 ? 10.185 -0.720 0.247 1.00 96.38 109 TYR A C 1
ATOM 887 O O . TYR A 1 109 ? 10.162 0.314 0.916 1.00 96.38 109 TYR A O 1
ATOM 895 N N . ILE A 1 110 ? 9.589 -0.817 -0.944 1.00 95.88 110 ILE A N 1
ATOM 896 C CA . ILE A 1 110 ? 8.905 0.307 -1.579 1.00 95.88 110 ILE A CA 1
ATOM 897 C C . ILE A 1 110 ? 7.673 0.701 -0.767 1.00 95.88 110 ILE A C 1
ATOM 899 O O . ILE A 1 110 ? 7.533 1.877 -0.446 1.00 95.88 110 ILE A O 1
ATOM 903 N N . LEU A 1 111 ? 6.809 -0.247 -0.391 1.00 96.25 111 LEU A N 1
ATOM 904 C CA . LEU A 1 111 ? 5.585 0.051 0.355 1.00 96.25 111 LEU A CA 1
ATOM 905 C C . LEU A 1 111 ? 5.881 0.758 1.682 1.00 96.25 111 LEU A C 1
ATOM 907 O O . LEU A 1 111 ? 5.306 1.810 1.960 1.00 96.25 111 LEU A O 1
ATOM 911 N N . TYR A 1 112 ? 6.791 0.204 2.484 1.00 96.31 112 TYR A N 1
ATOM 912 C CA . TYR A 1 112 ? 7.126 0.775 3.787 1.00 96.31 112 TYR A CA 1
ATOM 913 C C . TYR A 1 112 ? 7.820 2.130 3.637 1.00 96.31 112 TYR A C 1
ATOM 915 O O . TYR A 1 112 ? 7.500 3.062 4.376 1.00 96.31 112 TYR A O 1
ATOM 923 N N . GLY A 1 113 ? 8.711 2.271 2.650 1.00 95.69 113 GLY A N 1
ATOM 924 C CA . GLY A 1 113 ? 9.330 3.552 2.320 1.00 95.69 113 GLY A CA 1
ATOM 925 C C . GLY A 1 113 ? 8.293 4.614 1.956 1.00 95.69 113 GLY A C 1
ATOM 926 O O . GLY A 1 113 ? 8.317 5.704 2.517 1.00 95.69 113 GLY A O 1
ATOM 927 N N . CYS A 1 114 ? 7.336 4.282 1.085 1.00 95.44 114 CYS A N 1
ATOM 928 C CA . CYS A 1 114 ? 6.253 5.183 0.685 1.00 95.44 114 CYS A CA 1
ATOM 929 C C . CYS A 1 114 ? 5.374 5.583 1.873 1.00 95.44 114 CYS A C 1
ATOM 931 O O . CYS A 1 114 ? 5.097 6.765 2.069 1.00 95.44 114 CYS A O 1
ATOM 933 N N . TYR A 1 115 ? 4.952 4.598 2.669 1.00 95.12 115 TYR A N 1
ATOM 934 C CA . TYR A 1 115 ? 4.065 4.802 3.809 1.00 95.12 115 TYR A CA 1
ATOM 935 C C . TYR A 1 115 ? 4.682 5.744 4.845 1.00 95.12 115 TYR A C 1
ATOM 937 O O . TYR A 1 115 ? 4.084 6.762 5.196 1.00 95.12 115 TYR A O 1
ATOM 945 N N . TYR A 1 116 ? 5.899 5.439 5.305 1.00 95.44 116 TYR A N 1
ATOM 946 C CA . TYR A 1 116 ? 6.554 6.248 6.330 1.00 95.44 116 TYR A CA 1
ATOM 947 C C . TYR A 1 116 ? 7.045 7.586 5.783 1.00 95.44 116 TYR A C 1
ATOM 949 O O . TYR A 1 116 ? 6.955 8.586 6.490 1.00 95.44 116 TYR A O 1
ATOM 957 N N . ALA A 1 117 ? 7.480 7.653 4.519 1.00 96.50 117 ALA A N 1
ATOM 958 C CA . ALA A 1 117 ? 7.781 8.935 3.892 1.00 96.50 117 ALA A CA 1
ATOM 959 C C . ALA A 1 117 ? 6.545 9.838 3.869 1.00 96.50 117 ALA A C 1
ATOM 961 O O . ALA A 1 117 ? 6.674 11.020 4.167 1.00 96.50 117 ALA A O 1
ATOM 962 N N . PHE A 1 118 ? 5.355 9.308 3.576 1.00 94.75 118 PHE A N 1
ATOM 963 C CA . PHE A 1 118 ? 4.131 10.105 3.598 1.00 94.75 118 PHE A CA 1
ATOM 964 C C . PHE A 1 118 ? 3.798 10.542 5.025 1.00 94.75 118 PHE A C 1
ATOM 966 O O . PHE A 1 118 ? 3.693 11.738 5.293 1.00 94.75 118 PHE A O 1
ATOM 973 N N . TYR A 1 119 ? 3.705 9.580 5.945 1.00 91.94 119 TYR A N 1
ATOM 974 C CA . TYR A 1 119 ? 3.293 9.804 7.330 1.00 91.94 119 TYR A CA 1
ATOM 975 C C . TYR A 1 119 ? 4.183 10.822 8.063 1.00 91.94 119 TYR A C 1
ATOM 977 O O . TYR A 1 119 ? 3.674 11.783 8.638 1.00 91.94 119 TYR A O 1
ATOM 985 N N . GLU A 1 120 ? 5.508 10.676 7.980 1.00 95.12 120 GLU A N 1
ATOM 986 C CA . GLU A 1 120 ? 6.472 11.542 8.682 1.00 95.12 120 GLU A CA 1
ATOM 987 C C . GLU A 1 120 ? 6.599 12.944 8.059 1.00 95.12 120 GLU A C 1
ATOM 989 O O . GLU A 1 120 ? 7.084 13.885 8.695 1.00 95.12 120 GLU A O 1
ATOM 994 N N . ASN A 1 121 ? 6.163 13.112 6.806 1.00 97.06 121 ASN A N 1
ATOM 995 C CA . ASN A 1 121 ? 6.316 14.362 6.064 1.00 97.06 121 ASN A CA 1
ATOM 996 C C . ASN A 1 121 ? 4.996 15.103 5.817 1.00 97.06 121 ASN A C 1
ATOM 998 O O . ASN A 1 121 ? 5.038 16.176 5.216 1.00 97.06 121 ASN A O 1
ATOM 1002 N N . ARG A 1 122 ? 3.850 14.638 6.350 1.00 92.56 122 ARG A N 1
ATOM 1003 C CA . ARG A 1 122 ? 2.536 15.313 6.195 1.00 92.56 122 ARG A CA 1
ATOM 1004 C C . ARG A 1 122 ? 2.537 16.790 6.604 1.00 92.56 122 ARG A C 1
ATOM 1006 O O . ARG A 1 122 ? 1.740 17.567 6.090 1.00 92.56 122 ARG A O 1
ATOM 1013 N N . LYS A 1 123 ? 3.472 17.220 7.462 1.00 96.12 123 LYS A N 1
ATOM 1014 C CA . LYS A 1 123 ? 3.685 18.636 7.826 1.00 96.12 123 LYS A CA 1
ATOM 1015 C C . LYS A 1 123 ? 3.934 19.571 6.630 1.00 96.12 123 LYS A C 1
ATOM 1017 O O . LYS A 1 123 ? 3.737 20.772 6.765 1.00 96.12 123 LYS A O 1
ATOM 1022 N N . TYR A 1 124 ? 4.357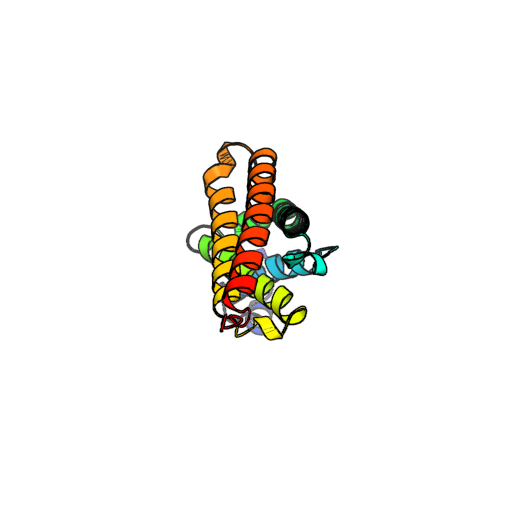 19.043 5.478 1.00 97.12 124 TYR A N 1
ATOM 1023 C CA . TYR A 1 124 ? 4.541 19.804 4.236 1.00 97.12 124 TYR A CA 1
ATOM 1024 C C . TYR A 1 124 ? 3.284 19.843 3.342 1.00 97.12 124 TYR A C 1
ATOM 1026 O O . TYR A 1 124 ? 3.330 20.387 2.240 1.00 97.12 124 TYR A O 1
ATOM 1034 N N . GLY A 1 125 ? 2.161 19.293 3.815 1.00 95.44 125 GLY A N 1
ATOM 1035 C CA . GLY A 1 125 ? 0.898 19.188 3.090 1.00 95.44 125 GLY A CA 1
ATOM 1036 C C . GLY A 1 125 ? 0.780 17.888 2.293 1.00 95.44 125 GLY A C 1
ATOM 1037 O O . GLY A 1 125 ? 1.733 17.441 1.656 1.00 95.44 125 GLY A O 1
ATOM 1038 N N . ASP A 1 126 ? -0.414 17.296 2.289 1.00 92.75 126 ASP A N 1
ATOM 1039 C CA . ASP A 1 126 ? -0.638 15.966 1.707 1.00 92.75 126 ASP A CA 1
ATOM 1040 C C . ASP A 1 126 ? -0.355 15.919 0.199 1.00 92.75 126 ASP A C 1
ATOM 1042 O O . ASP A 1 126 ? 0.325 15.012 -0.276 1.00 92.75 126 ASP A O 1
ATOM 1046 N N . VAL A 1 127 ? -0.827 16.915 -0.561 1.00 93.06 127 VAL A N 1
ATOM 1047 C CA . VAL A 1 127 ? -0.696 16.936 -2.029 1.00 93.06 127 VAL A CA 1
ATOM 1048 C C . VAL A 1 127 ? 0.770 17.052 -2.491 1.00 93.06 127 VAL A C 1
ATOM 1050 O O . VAL A 1 127 ? 1.188 16.221 -3.304 1.00 93.06 127 VAL A O 1
ATOM 1053 N N . PRO A 1 128 ? 1.588 18.005 -1.994 1.00 95.44 128 PRO A N 1
ATOM 1054 C CA . PRO A 1 128 ? 3.009 18.081 -2.355 1.00 95.44 128 PRO A CA 1
ATOM 1055 C C . PRO A 1 128 ? 3.810 16.825 -1.983 1.00 95.44 128 PRO A C 1
ATOM 1057 O O . PRO A 1 128 ? 4.628 16.345 -2.776 1.00 95.44 128 PRO A O 1
ATOM 1060 N N . VAL A 1 129 ? 3.562 16.272 -0.791 1.00 96.25 129 VAL A N 1
ATOM 1061 C CA . VAL A 1 129 ? 4.257 15.077 -0.290 1.00 96.25 129 VAL A CA 1
ATOM 1062 C C . VAL A 1 129 ? 3.915 13.866 -1.150 1.00 96.25 129 VAL A C 1
ATOM 1064 O O . VAL A 1 129 ? 4.817 13.178 -1.626 1.00 96.25 129 VAL A O 1
ATOM 1067 N N . LEU A 1 130 ? 2.628 13.649 -1.431 1.00 94.25 130 LEU A N 1
ATOM 1068 C CA . LEU A 1 130 ? 2.159 12.582 -2.313 1.00 94.25 130 LEU A CA 1
ATOM 1069 C C . LEU A 1 130 ? 2.776 12.701 -3.709 1.00 94.25 130 LEU A C 1
ATOM 1071 O O . LEU A 1 130 ? 3.271 11.710 -4.247 1.00 94.25 130 LEU A O 1
ATOM 1075 N N . SER A 1 131 ? 2.801 13.904 -4.292 1.00 94.31 131 SER A N 1
ATOM 1076 C CA . SER A 1 131 ? 3.410 14.121 -5.611 1.00 94.31 131 SER A CA 1
ATOM 1077 C C . SER A 1 131 ? 4.882 13.702 -5.635 1.00 94.31 131 SER A C 1
ATOM 1079 O O . SER A 1 131 ? 5.312 13.015 -6.556 1.00 94.31 131 SER A O 1
ATOM 1081 N N . SER A 1 132 ? 5.638 14.066 -4.598 1.00 96.44 132 SER A N 1
ATOM 1082 C CA . SER A 1 132 ? 7.064 13.739 -4.498 1.00 96.44 132 SER A CA 1
ATOM 1083 C C . SER A 1 132 ? 7.290 12.237 -4.311 1.00 96.44 132 SER A C 1
ATOM 1085 O O . SER A 1 132 ? 8.152 11.644 -4.958 1.00 96.44 132 SER A O 1
ATOM 1087 N N . ILE A 1 133 ? 6.487 11.602 -3.451 1.00 96.50 133 ILE A N 1
ATOM 1088 C CA . ILE A 1 133 ? 6.588 10.168 -3.173 1.00 96.50 133 ILE A CA 1
ATOM 1089 C C . ILE A 1 133 ? 6.231 9.360 -4.414 1.00 96.50 133 ILE A C 1
ATOM 1091 O O . ILE A 1 133 ? 7.024 8.523 -4.811 1.00 96.50 133 ILE A O 1
ATOM 1095 N N . THR A 1 134 ? 5.103 9.637 -5.071 1.00 94.62 134 THR A N 1
ATOM 1096 C CA . THR A 1 134 ? 4.661 8.873 -6.256 1.00 94.62 134 THR A CA 1
ATOM 1097 C C . THR A 1 134 ? 5.689 8.889 -7.393 1.00 94.62 134 THR A C 1
ATOM 1099 O O . THR A 1 134 ? 5.940 7.853 -8.014 1.00 94.62 134 THR A O 1
ATOM 1102 N N . GLU A 1 135 ? 6.365 10.021 -7.619 1.00 94.44 135 GLU A N 1
ATOM 1103 C CA . GLU A 1 135 ? 7.463 10.110 -8.586 1.00 94.44 135 GLU A CA 1
ATOM 1104 C C . GLU A 1 135 ? 8.671 9.244 -8.174 1.00 94.44 135 GLU A C 1
ATOM 1106 O O . GLU A 1 135 ? 9.202 8.474 -8.985 1.00 94.44 135 GLU A O 1
ATOM 1111 N N . LEU A 1 136 ? 9.093 9.336 -6.906 1.00 95.81 136 LEU A N 1
ATOM 1112 C CA . LEU A 1 136 ? 10.190 8.534 -6.355 1.00 95.81 136 LEU A CA 1
ATOM 1113 C C . LEU A 1 136 ? 9.876 7.036 -6.406 1.00 95.81 136 LEU A C 1
ATOM 1115 O O . LEU A 1 136 ? 10.735 6.242 -6.799 1.00 95.81 136 LEU A O 1
ATOM 1119 N N . THR A 1 137 ? 8.650 6.650 -6.064 1.00 95.38 137 THR A N 1
ATOM 1120 C CA . THR A 1 137 ? 8.150 5.276 -6.108 1.00 95.38 137 THR A CA 1
ATOM 1121 C C . THR A 1 137 ? 8.250 4.711 -7.515 1.00 95.38 137 THR A C 1
ATOM 1123 O O . THR A 1 137 ? 8.836 3.645 -7.693 1.00 95.38 137 THR A O 1
ATOM 1126 N N . GLY A 1 138 ? 7.749 5.429 -8.526 1.00 94.31 138 GLY A N 1
ATOM 1127 C CA . GLY A 1 138 ? 7.795 4.973 -9.917 1.00 94.31 138 GLY A CA 1
ATOM 1128 C C . GLY A 1 138 ? 9.222 4.742 -10.416 1.00 94.31 138 GLY A C 1
ATOM 1129 O O . GLY A 1 138 ? 9.533 3.681 -10.963 1.00 94.31 138 GLY A O 1
ATOM 1130 N N . LYS A 1 139 ? 10.125 5.699 -10.163 1.00 95.31 139 LYS A N 1
ATOM 1131 C CA . LYS A 1 139 ? 11.548 5.585 -10.532 1.00 95.31 139 LYS A CA 1
ATOM 1132 C C . LYS A 1 139 ? 12.233 4.420 -9.811 1.00 95.31 139 LYS A C 1
ATOM 1134 O O . LYS A 1 139 ? 12.960 3.649 -10.439 1.00 95.31 139 LYS A O 1
ATOM 1139 N N . THR A 1 140 ? 11.973 4.270 -8.513 1.00 94.62 140 THR A N 1
ATOM 1140 C CA . THR A 1 140 ? 12.573 3.224 -7.672 1.00 94.62 140 THR A CA 1
ATOM 1141 C C . THR A 1 140 ? 12.087 1.835 -8.075 1.00 94.62 140 THR A C 1
ATOM 1143 O O . THR A 1 140 ? 12.907 0.940 -8.272 1.00 94.62 140 THR A O 1
ATOM 1146 N N . ALA A 1 141 ? 10.778 1.663 -8.279 1.00 94.31 141 ALA A N 1
ATOM 1147 C CA . ALA A 1 141 ? 10.187 0.412 -8.745 1.00 94.31 141 ALA A CA 1
ATOM 1148 C C . ALA A 1 141 ? 10.761 -0.000 -10.104 1.00 94.31 141 ALA A C 1
ATOM 1150 O O . ALA A 1 141 ? 11.210 -1.134 -10.274 1.00 94.31 141 ALA A O 1
ATOM 1151 N N . GLN A 1 142 ? 10.836 0.936 -11.056 1.00 93.81 142 GLN A N 1
ATOM 1152 C CA . GLN A 1 142 ? 11.384 0.651 -12.378 1.00 93.81 142 GLN A CA 1
ATOM 1153 C C . GLN A 1 142 ? 12.864 0.234 -12.312 1.00 93.8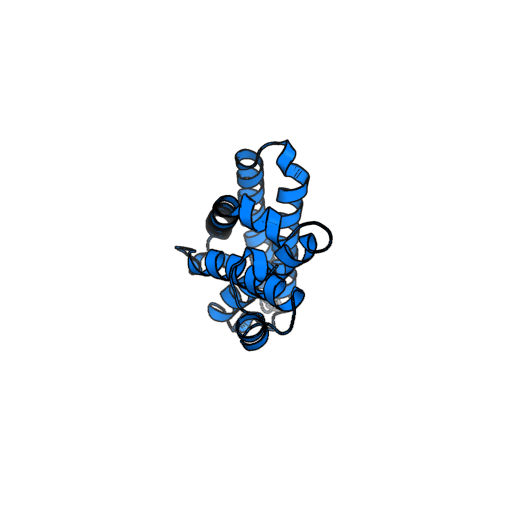1 142 GLN A C 1
ATOM 1155 O O . GLN A 1 142 ? 13.273 -0.715 -12.988 1.00 93.81 142 GLN A O 1
ATOM 1160 N N . ALA A 1 143 ? 13.676 0.932 -11.514 1.00 94.25 143 ALA A N 1
ATOM 1161 C CA . ALA A 1 143 ? 15.088 0.604 -11.335 1.00 94.25 143 ALA A CA 1
ATOM 1162 C C . ALA A 1 143 ? 15.275 -0.771 -10.671 1.00 94.25 143 ALA A C 1
ATOM 1164 O O . ALA A 1 143 ? 16.053 -1.590 -11.170 1.00 94.25 143 ALA A O 1
ATOM 1165 N N . ALA A 1 144 ? 14.522 -1.053 -9.605 1.00 93.44 144 ALA A N 1
ATOM 1166 C CA . ALA A 1 144 ? 14.570 -2.325 -8.891 1.00 93.44 144 ALA A CA 1
ATOM 1167 C C . ALA A 1 144 ? 14.141 -3.498 -9.788 1.00 93.44 144 ALA A C 1
ATOM 1169 O O . ALA A 1 144 ? 14.869 -4.484 -9.897 1.00 93.44 144 ALA A O 1
ATOM 1170 N N . LEU A 1 145 ? 13.039 -3.363 -10.534 1.00 92.19 145 LEU A N 1
ATOM 1171 C CA . LEU A 1 145 ? 12.592 -4.381 -11.491 1.00 92.19 145 LEU A CA 1
ATOM 1172 C C . LEU A 1 145 ? 13.645 -4.663 -12.572 1.00 92.19 145 LEU A C 1
ATOM 1174 O O . LEU A 1 145 ? 13.898 -5.823 -12.906 1.00 92.19 145 LEU A O 1
ATOM 1178 N N . LYS A 1 146 ? 14.294 -3.623 -13.115 1.00 92.81 146 LYS A N 1
ATOM 1179 C CA . LYS A 1 146 ? 15.391 -3.782 -14.087 1.00 92.81 146 LYS A CA 1
ATOM 1180 C C . LYS A 1 146 ? 16.581 -4.523 -13.475 1.00 92.81 146 LYS A C 1
ATOM 1182 O O . LYS A 1 146 ? 17.147 -5.396 -14.132 1.00 92.81 146 LYS A O 1
ATOM 1187 N N . MET A 1 147 ? 16.959 -4.195 -12.241 1.00 92.12 147 MET A N 1
ATOM 1188 C CA . MET A 1 147 ? 18.048 -4.866 -11.526 1.00 92.12 147 MET A CA 1
ATOM 1189 C C . MET A 1 147 ? 17.738 -6.349 -11.296 1.00 92.12 147 MET A C 1
ATOM 1191 O O . MET A 1 147 ? 18.559 -7.197 -11.637 1.00 92.12 147 MET A O 1
ATOM 1195 N N . ILE A 1 148 ? 16.538 -6.672 -10.808 1.00 91.31 148 ILE A N 1
ATOM 1196 C CA . ILE A 1 148 ? 16.103 -8.053 -10.557 1.00 91.31 148 ILE A CA 1
ATOM 1197 C C . ILE A 1 148 ? 16.110 -8.873 -11.852 1.00 91.31 148 ILE A C 1
ATOM 1199 O O . ILE A 1 148 ? 16.617 -9.993 -11.873 1.00 91.31 148 ILE A O 1
ATOM 1203 N N . LYS A 1 149 ? 15.613 -8.303 -12.959 1.00 89.69 149 LYS A N 1
ATOM 1204 C CA . LYS A 1 149 ? 15.652 -8.959 -14.277 1.00 89.69 149 LYS A CA 1
ATOM 1205 C C . LYS A 1 149 ? 17.083 -9.235 -14.745 1.00 89.69 149 LYS A C 1
ATOM 1207 O O . LYS A 1 149 ? 17.338 -10.308 -15.278 1.00 89.69 149 LYS A O 1
ATOM 1212 N N . LYS A 1 150 ? 18.021 -8.305 -14.525 1.00 90.62 150 LYS A N 1
ATOM 1213 C CA . LYS A 1 150 ? 19.440 -8.494 -14.880 1.00 90.62 150 LYS A CA 1
ATOM 1214 C C . LYS A 1 150 ? 20.114 -9.589 -14.058 1.00 90.62 150 LYS A C 1
ATOM 1216 O O . LYS A 1 150 ? 20.844 -10.385 -14.629 1.00 90.62 150 LYS A O 1
ATOM 1221 N N . LEU A 1 151 ? 19.860 -9.643 -12.749 1.00 86.06 151 LEU A N 1
ATOM 1222 C CA . LEU A 1 151 ? 20.429 -10.671 -11.866 1.00 86.06 151 LEU A CA 1
ATOM 1223 C C . LEU A 1 151 ? 19.973 -12.088 -12.237 1.00 86.06 151 LEU A C 1
ATOM 1225 O O . LEU A 1 151 ? 20.685 -13.050 -11.973 1.00 86.06 151 LEU A O 1
ATOM 1229 N N . LYS A 1 152 ? 18.793 -12.202 -12.852 1.00 84.31 152 LYS A N 1
ATOM 1230 C CA . LYS A 1 152 ? 18.179 -13.469 -13.266 1.00 84.31 152 LYS A CA 1
ATOM 1231 C C . LYS A 1 152 ? 18.406 -13.817 -14.733 1.00 84.31 152 LYS A C 1
ATOM 1233 O O . LYS A 1 152 ? 18.033 -14.909 -15.155 1.00 84.31 152 LYS A O 1
ATOM 1238 N N . ALA A 1 153 ? 18.985 -12.911 -15.520 1.00 80.75 153 ALA A N 1
ATOM 1239 C CA . ALA A 1 153 ? 19.355 -13.224 -16.889 1.00 80.75 153 ALA A CA 1
ATOM 1240 C C . ALA A 1 153 ? 20.477 -14.276 -16.865 1.00 80.75 153 ALA A C 1
ATOM 1242 O O . ALA A 1 153 ? 21.426 -14.119 -16.090 1.00 80.75 153 ALA A O 1
ATOM 1243 N N . PRO A 1 154 ? 20.399 -15.339 -17.686 1.00 65.69 154 PRO A N 1
ATOM 1244 C CA . PRO A 1 154 ? 21.500 -16.279 -17.804 1.00 65.69 154 PRO A CA 1
ATOM 1245 C C . PRO A 1 154 ? 22.744 -15.495 -18.221 1.00 65.69 154 PRO A C 1
ATOM 1247 O O . PRO A 1 154 ? 22.721 -14.758 -19.209 1.00 65.69 154 PRO A O 1
ATOM 1250 N N . GLN A 1 155 ? 23.819 -15.610 -17.440 1.00 60.69 155 GLN A N 1
ATOM 1251 C CA . GLN A 1 155 ? 25.110 -15.082 -17.854 1.00 60.69 155 GLN A CA 1
ATOM 1252 C C . GLN A 1 155 ? 25.492 -15.841 -19.125 1.00 60.69 155 GLN A C 1
ATOM 1254 O O . GLN A 1 155 ? 25.832 -17.019 -19.054 1.00 60.69 155 GLN A O 1
ATOM 1259 N N . CYS A 1 156 ? 25.389 -15.201 -20.294 1.00 50.12 156 CYS A N 1
ATOM 1260 C CA . CYS A 1 156 ? 26.066 -15.701 -21.483 1.00 50.12 156 CYS A CA 1
ATOM 1261 C C . CYS A 1 156 ? 27.553 -15.747 -21.137 1.00 50.12 156 CYS A C 1
ATOM 1263 O O . CYS A 1 156 ? 28.219 -14.713 -21.100 1.00 50.12 156 CYS A O 1
ATOM 1265 N N . THR A 1 157 ? 28.043 -16.945 -20.831 1.00 47.81 157 THR A N 1
ATOM 1266 C CA . THR A 1 157 ? 29.460 -17.272 -20.779 1.00 47.81 157 THR A CA 1
ATOM 1267 C C . THR A 1 157 ? 30.065 -16.846 -22.106 1.00 47.81 157 THR A C 1
ATOM 1269 O O . THR A 1 157 ? 29.811 -17.468 -23.137 1.00 47.81 157 THR A O 1
ATOM 1272 N N . GLN A 1 158 ? 30.812 -15.745 -22.083 1.00 46.69 158 GLN A N 1
ATOM 1273 C CA . GLN A 1 158 ? 31.758 -15.428 -23.138 1.00 46.69 158 GLN A CA 1
ATOM 1274 C C . GLN A 1 158 ? 32.843 -16.508 -23.083 1.00 46.69 158 GLN A C 1
ATOM 1276 O O . GLN A 1 158 ? 33.645 -16.536 -22.148 1.00 46.69 158 GLN A O 1
ATOM 1281 N N . HIS A 1 159 ? 32.794 -17.430 -24.042 1.00 45.00 159 HIS A N 1
ATOM 1282 C CA . HIS A 1 159 ? 33.941 -18.218 -24.477 1.00 45.00 159 HIS A CA 1
ATOM 1283 C C . HIS A 1 159 ? 34.440 -17.644 -25.796 1.00 45.00 159 HIS A C 1
ATOM 1285 O O . HIS A 1 159 ? 33.577 -17.283 -26.631 1.00 45.00 159 HIS A O 1
#

Foldseek 3Di:
DCVVVVHDPVRCVVVAVDPVRVLVVLLLVLLVVLLVPDPCLVCVLVQVLVVLLSSLVSCVVCVVVCCVSCDDPNVVVNLVSNLVSNLVSVCVNPVVCNPPPLSNVLSSVLSVCLVCQQVVVCVVPNVVSSNVSSVVSRVSSVVSVVVSVVVPPPPPPDD

Radius of gyration: 19.12 Å; chains: 1; bounding box: 62×38×49 Å